Protein AF-A0A3Q9T028-F1 (afdb_monomer_lite)

Foldseek 3Di:
DVVVVVVVVVVVCVVVVVVPVPPPQAAPPNQQVAQALEEFEDAPLADDQVSVLVSSCVVRVVCVPFAKGWDDGADSFKTWIDGPVHDDIDIHTYHYDYDPPPPD

pLDDT: mean 86.06, std 13.26, range [45.25, 97.88]

Secondary structure (DSSP, 8-state):
-HHHHHHHHHHHHHHHHHHHTS----BHHHH----EEEEEEEGGG---HHHHHHHHHHH-GGGTTS-EEEES---SSEEEEEESSSBS-EEEEEEEEE------

Radius of gyration: 22.02 Å; chains: 1; bounding box: 56×23×68 Å

Structure (mmCIF, N/CA/C/O backbone):
data_AF-A0A3Q9T028-F1
#
_entry.id   AF-A0A3Q9T028-F1
#
loop_
_atom_site.group_PDB
_atom_site.id
_atom_site.type_symbol
_atom_site.label_atom_id
_atom_site.label_alt_id
_atom_site.label_comp_id
_atom_site.label_asym_id
_atom_site.label_entity_id
_atom_site.label_seq_id
_atom_site.pdbx_PDB_ins_code
_atom_site.Cartn_x
_atom_site.Cartn_y
_atom_site.Cartn_z
_atom_site.occupancy
_atom_site.B_iso_or_equiv
_atom_site.auth_seq_id
_atom_site.auth_comp_id
_atom_site.auth_asym_id
_atom_site.auth_atom_id
_atom_site.pdbx_PDB_model_num
ATOM 1 N N . SER A 1 1 ? 42.714 1.438 -37.678 1.00 78.50 1 SER A N 1
ATOM 2 C CA . SER A 1 1 ? 43.274 0.349 -36.847 1.00 78.50 1 SER A CA 1
ATOM 3 C C . SER A 1 1 ? 42.131 -0.443 -36.232 1.00 78.50 1 SER A C 1
ATOM 5 O O . SER A 1 1 ? 41.169 0.186 -35.801 1.00 78.50 1 SER A O 1
ATOM 7 N N . PHE A 1 2 ? 42.219 -1.778 -36.180 1.00 75.19 2 PHE A N 1
ATOM 8 C CA . PHE A 1 2 ? 41.211 -2.662 -35.561 1.00 75.19 2 PHE A CA 1
ATOM 9 C C . PHE A 1 2 ? 40.850 -2.253 -34.123 1.00 75.19 2 PHE A C 1
ATOM 11 O O . PHE A 1 2 ? 39.698 -2.365 -33.716 1.00 75.19 2 PHE A O 1
ATOM 18 N N . ILE A 1 3 ? 41.811 -1.673 -33.399 1.00 78.38 3 ILE A N 1
ATOM 19 C CA . ILE A 1 3 ? 41.628 -1.120 -32.055 1.00 78.38 3 ILE A CA 1
ATOM 20 C C . ILE A 1 3 ? 40.536 -0.037 -32.024 1.00 78.38 3 ILE A C 1
ATOM 22 O O . ILE A 1 3 ? 39.687 -0.038 -31.140 1.00 78.38 3 ILE A O 1
ATOM 26 N N . SER A 1 4 ? 40.505 0.859 -33.013 1.00 77.38 4 SER A N 1
ATOM 27 C CA . SER A 1 4 ? 39.515 1.942 -33.057 1.00 77.38 4 SER A CA 1
ATOM 28 C C . SER A 1 4 ? 38.100 1.416 -33.305 1.00 77.38 4 SER A C 1
ATOM 30 O O . SER A 1 4 ? 37.149 1.964 -32.759 1.00 77.38 4 SER A O 1
ATOM 32 N N . LEU A 1 5 ? 37.964 0.336 -34.079 1.00 82.50 5 LEU A N 1
ATOM 33 C CA . LEU A 1 5 ? 36.679 -0.306 -34.340 1.00 82.50 5 LEU A CA 1
ATOM 34 C C . LEU A 1 5 ? 36.139 -0.998 -33.076 1.00 82.50 5 LEU A C 1
ATOM 36 O O . LEU A 1 5 ? 34.963 -0.859 -32.755 1.00 82.50 5 LEU A O 1
ATOM 40 N N . ILE A 1 6 ? 37.015 -1.655 -32.307 1.00 84.44 6 ILE A N 1
ATOM 41 C CA . ILE A 1 6 ? 36.676 -2.240 -31.000 1.00 84.44 6 ILE A CA 1
ATOM 42 C C . ILE A 1 6 ? 36.198 -1.167 -30.016 1.00 84.44 6 ILE A C 1
ATOM 44 O O . ILE A 1 6 ? 35.201 -1.385 -29.337 1.00 84.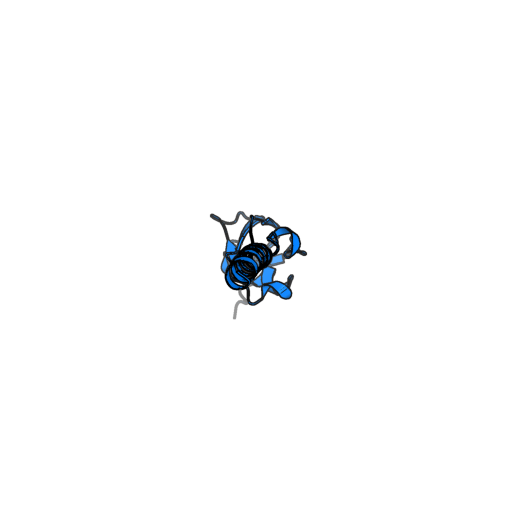44 6 ILE A O 1
ATOM 48 N N . PHE A 1 7 ? 36.847 0.001 -29.962 1.00 82.25 7 PHE A N 1
ATOM 49 C CA . PHE A 1 7 ? 36.417 1.090 -29.076 1.00 82.25 7 PHE A CA 1
ATOM 50 C C . PHE A 1 7 ? 35.029 1.636 -29.426 1.00 82.25 7 PHE A C 1
ATOM 52 O O . PHE A 1 7 ? 34.236 1.900 -28.524 1.00 82.25 7 PHE A O 1
ATOM 59 N N . VAL A 1 8 ? 34.708 1.754 -30.716 1.00 83.31 8 VAL A N 1
ATOM 60 C CA . VAL A 1 8 ? 33.371 2.171 -31.169 1.00 83.31 8 VAL A CA 1
ATOM 61 C C . VAL A 1 8 ? 32.317 1.143 -30.757 1.00 83.31 8 VAL A C 1
ATOM 63 O O . VAL A 1 8 ? 31.285 1.512 -30.198 1.00 83.31 8 VAL A O 1
ATOM 66 N N . PHE A 1 9 ? 32.593 -0.149 -30.955 1.00 83.44 9 PHE A N 1
ATOM 67 C CA . PHE A 1 9 ? 31.684 -1.206 -30.517 1.00 83.44 9 PHE A CA 1
ATOM 68 C C . PHE A 1 9 ? 31.540 -1.249 -28.994 1.00 83.44 9 PHE A C 1
ATOM 70 O O . PHE A 1 9 ? 30.422 -1.312 -28.497 1.00 83.44 9 PHE A O 1
ATOM 77 N N . MET A 1 10 ? 32.635 -1.144 -28.240 1.00 84.50 10 MET A N 1
ATOM 78 C CA . MET A 1 10 ? 32.608 -1.137 -26.775 1.00 84.50 10 MET A CA 1
ATOM 79 C C . MET A 1 10 ? 31.793 0.039 -26.229 1.00 84.50 10 MET A C 1
ATOM 81 O O . MET A 1 10 ? 31.016 -0.142 -25.297 1.00 84.50 10 MET A O 1
ATOM 85 N N . PHE A 1 11 ? 31.911 1.224 -26.834 1.00 82.94 11 PHE A N 1
ATOM 86 C CA . PHE A 1 11 ? 31.106 2.387 -26.466 1.00 82.94 11 PHE A CA 1
ATOM 87 C C . PHE A 1 11 ? 29.616 2.177 -26.769 1.00 82.94 11 PHE A C 1
ATOM 89 O O . PHE A 1 11 ? 28.770 2.500 -25.936 1.00 82.94 11 PHE A O 1
ATOM 96 N N . LEU A 1 12 ? 29.278 1.590 -27.922 1.00 77.38 12 LEU A N 1
ATOM 97 C CA . LEU A 1 12 ? 27.894 1.253 -28.270 1.00 77.38 12 LEU A CA 1
ATOM 98 C C . LEU A 1 12 ? 27.302 0.216 -27.306 1.00 77.38 12 LEU A C 1
ATOM 100 O O . LEU A 1 12 ? 26.201 0.423 -26.800 1.00 77.38 12 LEU A O 1
ATOM 104 N N . PHE A 1 13 ? 28.042 -0.849 -26.988 1.00 76.75 13 PHE A N 1
ATOM 105 C CA . PHE A 1 13 ? 27.608 -1.852 -26.014 1.00 76.75 13 PHE A CA 1
ATOM 106 C C . PHE A 1 13 ? 27.487 -1.272 -24.606 1.00 76.75 13 PHE A C 1
ATOM 108 O O . PHE A 1 13 ? 26.532 -1.602 -23.918 1.00 76.75 13 PHE A O 1
ATOM 115 N N . LEU A 1 14 ? 28.384 -0.375 -24.187 1.00 70.06 14 LEU A N 1
ATOM 116 C CA . LEU A 1 14 ? 28.300 0.275 -22.879 1.00 70.06 14 LEU A CA 1
ATOM 117 C C . LEU A 1 14 ? 27.067 1.185 -22.773 1.00 70.06 14 LEU A C 1
ATOM 119 O O . LEU A 1 14 ? 26.392 1.157 -21.750 1.00 70.06 14 LEU A O 1
ATOM 123 N N . ASN A 1 15 ? 26.725 1.931 -23.831 1.00 68.94 15 ASN A N 1
ATOM 124 C CA . ASN A 1 15 ? 25.504 2.744 -23.871 1.00 68.94 15 ASN A CA 1
ATOM 125 C C . ASN A 1 15 ? 24.237 1.877 -23.895 1.00 68.94 15 ASN A C 1
ATOM 127 O O . ASN A 1 15 ? 23.321 2.119 -23.116 1.00 68.94 15 ASN A O 1
ATOM 131 N N . VAL A 1 16 ? 24.186 0.841 -24.739 1.00 67.56 16 VAL A N 1
ATOM 132 C CA . VAL A 1 16 ? 23.042 -0.087 -24.806 1.00 67.56 16 VAL A CA 1
ATOM 133 C C . VAL A 1 16 ? 22.866 -0.845 -23.485 1.00 67.56 16 VAL A C 1
ATOM 135 O O . VAL A 1 16 ? 21.747 -0.964 -22.994 1.00 67.56 16 VAL A O 1
ATOM 138 N N . PHE A 1 17 ? 23.963 -1.282 -22.861 1.00 64.94 17 PHE A N 1
ATOM 139 C CA . PHE A 1 17 ? 23.954 -1.930 -21.550 1.00 64.94 17 PHE A CA 1
ATOM 140 C C . PHE A 1 17 ? 23.496 -0.971 -20.440 1.00 64.94 17 PHE A C 1
ATOM 142 O O . PHE A 1 17 ? 22.664 -1.335 -19.610 1.00 64.94 17 PHE A O 1
ATOM 149 N N . TYR A 1 18 ? 23.963 0.281 -20.451 1.00 60.81 18 TYR A N 1
ATOM 150 C CA . TYR A 1 18 ? 23.510 1.311 -19.512 1.00 60.81 18 TYR A CA 1
ATOM 151 C C . TYR A 1 18 ? 22.008 1.605 -19.661 1.00 60.81 18 TYR A C 1
ATOM 153 O O . TYR A 1 18 ? 21.308 1.740 -18.661 1.00 60.81 18 TYR A O 1
ATOM 161 N N . LEU A 1 19 ? 21.486 1.609 -20.893 1.00 58.25 19 LEU A N 1
ATOM 162 C CA . LEU A 1 19 ? 20.054 1.760 -21.169 1.00 58.25 19 LEU A CA 1
ATOM 163 C C . LEU A 1 19 ? 19.229 0.563 -20.668 1.00 58.25 19 LEU A C 1
ATOM 165 O O . LEU A 1 19 ? 18.145 0.773 -20.139 1.00 58.25 19 LEU A O 1
ATOM 169 N N . T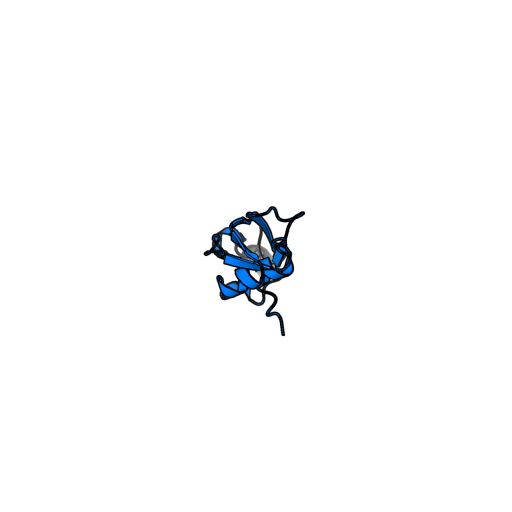HR A 1 20 ? 19.735 -0.674 -20.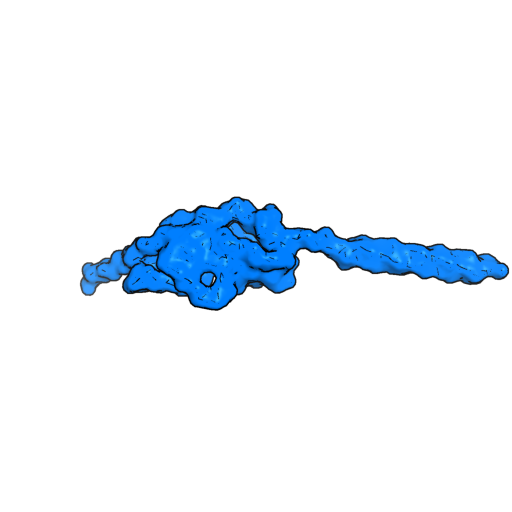754 1.00 53.19 20 THR A N 1
ATOM 170 C CA . THR A 1 20 ? 19.056 -1.849 -20.160 1.00 53.19 20 THR A CA 1
ATOM 171 C C . THR A 1 20 ? 19.072 -1.859 -18.628 1.00 53.19 20 THR A C 1
ATOM 173 O O . THR A 1 20 ? 18.210 -2.477 -18.010 1.00 53.19 20 THR A O 1
ATOM 176 N N . GLN A 1 21 ? 20.023 -1.150 -18.009 1.00 53.44 21 GLN A N 1
ATOM 177 C CA . GLN A 1 21 ? 20.108 -0.954 -16.557 1.00 53.44 21 GLN A CA 1
ATOM 178 C C . GLN A 1 21 ? 19.206 0.177 -16.051 1.00 53.44 21 GLN A C 1
ATOM 180 O O . GLN A 1 21 ? 18.997 0.287 -14.838 1.00 53.44 21 GLN A O 1
ATOM 185 N N . ILE A 1 22 ? 18.622 0.982 -16.949 1.00 55.25 22 ILE A N 1
ATOM 186 C CA . ILE A 1 22 ? 17.383 1.696 -16.645 1.00 55.25 22 ILE A CA 1
ATOM 187 C C . ILE A 1 22 ? 16.348 0.591 -16.437 1.00 55.25 22 ILE A C 1
ATOM 189 O O . ILE A 1 22 ? 15.676 0.165 -17.374 1.00 55.25 22 ILE A O 1
ATOM 193 N N . LYS A 1 23 ? 16.292 0.065 -15.203 1.00 53.53 23 LYS A N 1
ATOM 194 C CA . LYS A 1 23 ? 15.209 -0.776 -14.694 1.00 53.53 23 LYS A CA 1
ATOM 195 C C . LYS A 1 23 ? 13.933 -0.299 -15.363 1.00 53.53 23 LYS A C 1
ATOM 197 O O . LYS A 1 23 ? 13.663 0.901 -15.312 1.00 53.53 23 LYS A O 1
ATOM 202 N N . ALA A 1 24 ? 13.159 -1.207 -15.953 1.00 58.12 24 ALA A N 1
ATOM 203 C CA . ALA A 1 24 ? 11.774 -0.908 -16.282 1.00 58.12 24 ALA A CA 1
ATOM 204 C C . ALA A 1 24 ? 11.182 -0.173 -15.071 1.00 58.12 24 ALA A C 1
ATOM 206 O O . ALA A 1 24 ? 11.156 -0.733 -13.972 1.00 58.12 24 ALA A O 1
ATOM 207 N N . ILE A 1 25 ? 10.874 1.119 -15.236 1.00 67.81 25 ILE A N 1
ATOM 208 C CA . ILE A 1 25 ? 10.422 1.970 -14.139 1.00 67.81 25 ILE A CA 1
ATOM 209 C C . ILE A 1 25 ? 9.026 1.471 -13.806 1.00 67.81 25 ILE A C 1
ATOM 211 O O . ILE A 1 25 ? 8.043 1.873 -14.420 1.00 67.81 25 ILE A O 1
ATOM 215 N N . GLN A 1 26 ? 8.960 0.510 -12.896 1.00 85.88 26 GLN A N 1
ATOM 216 C CA . GLN A 1 26 ? 7.708 -0.077 -12.484 1.00 85.88 26 GLN A CA 1
ATOM 217 C C . GLN A 1 26 ? 7.067 0.883 -11.493 1.00 85.88 26 GLN A C 1
ATOM 219 O O . GLN A 1 26 ? 7.694 1.294 -10.507 1.00 85.88 26 GLN A O 1
ATOM 224 N N . THR A 1 27 ? 5.836 1.292 -11.785 1.00 92.00 27 THR A N 1
ATOM 225 C CA . THR A 1 27 ? 5.126 2.197 -10.893 1.00 92.00 27 THR A CA 1
ATOM 226 C C . THR A 1 27 ? 4.520 1.398 -9.751 1.00 92.00 27 THR A C 1
ATOM 228 O O . THR A 1 27 ? 4.129 0.240 -9.914 1.00 92.00 27 THR A O 1
ATOM 231 N N . LEU A 1 28 ? 4.395 2.017 -8.578 1.00 94.19 28 LEU A N 1
ATOM 232 C CA . LEU A 1 28 ? 3.757 1.369 -7.433 1.00 94.19 28 LEU A CA 1
ATOM 233 C C . LEU A 1 28 ? 2.307 0.963 -7.757 1.00 94.19 28 LEU A C 1
ATOM 235 O O . LEU A 1 28 ? 1.816 -0.023 -7.221 1.00 94.19 28 LEU A O 1
ATOM 239 N N . SER A 1 29 ? 1.632 1.686 -8.659 1.00 93.69 29 SER A N 1
ATOM 240 C CA . SER A 1 29 ? 0.266 1.364 -9.088 1.00 93.69 29 SER A CA 1
ATOM 241 C C . SER A 1 29 ? 0.173 0.075 -9.905 1.00 93.69 29 SER A C 1
ATOM 243 O O . SER A 1 29 ? -0.895 -0.537 -9.905 1.00 93.69 29 SER A O 1
ATOM 245 N N . ASP A 1 30 ? 1.252 -0.327 -10.581 1.00 92.69 30 ASP A N 1
ATOM 246 C CA . ASP A 1 30 ? 1.281 -1.552 -11.389 1.00 92.69 30 ASP A CA 1
ATOM 247 C C . ASP A 1 30 ? 1.445 -2.802 -10.516 1.00 92.69 30 ASP A C 1
ATOM 249 O O . ASP A 1 30 ? 0.950 -3.870 -10.860 1.00 92.69 30 ASP A O 1
ATOM 253 N N . VAL A 1 31 ? 2.128 -2.670 -9.374 1.00 93.12 31 VAL A N 1
ATOM 254 C CA . VAL A 1 31 ? 2.414 -3.789 -8.457 1.00 93.12 31 VAL A CA 1
ATOM 255 C C . VAL A 1 31 ? 1.455 -3.859 -7.271 1.00 93.12 31 VAL A C 1
ATOM 257 O O . VAL A 1 31 ? 1.176 -4.943 -6.761 1.00 93.12 31 VAL A O 1
ATOM 260 N N . LEU A 1 32 ? 0.913 -2.721 -6.828 1.00 95.00 32 LEU A N 1
ATOM 261 C CA . LEU A 1 32 ? -0.094 -2.654 -5.771 1.00 95.00 32 LEU A CA 1
ATOM 262 C C . LEU A 1 32 ? -1.472 -2.917 -6.388 1.00 95.00 32 LEU A C 1
ATOM 264 O O . LEU A 1 32 ? -2.248 -2.001 -6.673 1.00 95.00 32 LEU A O 1
ATOM 268 N N . SER A 1 33 ? -1.747 -4.201 -6.608 1.00 94.12 33 SER A N 1
ATOM 269 C CA . SER A 1 33 ? -2.970 -4.682 -7.255 1.00 94.12 33 SER A CA 1
ATOM 270 C C . SER A 1 33 ? -4.210 -4.431 -6.392 1.00 94.12 33 SER A C 1
ATOM 272 O O . SER A 1 33 ? -5.210 -3.893 -6.866 1.00 94.12 33 SER A O 1
ATOM 274 N N . THR A 1 34 ? -4.134 -4.760 -5.101 1.00 95.88 34 THR A N 1
ATOM 275 C CA . THR A 1 34 ? -5.246 -4.617 -4.154 1.00 95.88 34 THR A CA 1
ATOM 276 C C . THR A 1 34 ? -5.121 -3.306 -3.385 1.00 95.88 34 THR A C 1
ATOM 278 O O . THR A 1 34 ? -4.349 -3.211 -2.428 1.00 95.88 34 THR A O 1
ATOM 281 N N . LYS A 1 35 ? -5.893 -2.299 -3.809 1.00 96.31 35 LYS A N 1
ATOM 282 C CA . LYS A 1 35 ? -5.955 -0.952 -3.200 1.00 96.31 35 LYS A CA 1
ATOM 283 C C . LYS A 1 35 ? -7.014 -0.840 -2.104 1.00 96.31 35 LYS A C 1
ATOM 285 O O . LYS A 1 35 ? -6.883 -0.011 -1.208 1.00 96.31 35 LYS A O 1
ATOM 290 N N . GLU A 1 36 ? -8.039 -1.681 -2.172 1.00 96.81 36 GLU A N 1
ATOM 291 C CA . GLU A 1 36 ? -9.066 -1.809 -1.143 1.00 96.81 36 GLU A CA 1
ATOM 292 C C . GLU A 1 36 ? -8.582 -2.810 -0.092 1.00 96.81 36 GLU A C 1
ATOM 294 O O . GLU A 1 36 ? -8.580 -4.022 -0.305 1.00 96.81 36 GLU A O 1
ATOM 299 N N . LEU A 1 37 ? -8.112 -2.302 1.044 1.00 95.44 37 LEU A N 1
ATOM 300 C CA . LEU A 1 37 ? -7.498 -3.123 2.091 1.00 95.44 37 LEU A CA 1
ATOM 301 C C . LEU A 1 37 ? -8.539 -3.839 2.957 1.00 95.44 37 LEU A C 1
ATOM 303 O O . LEU A 1 37 ? -8.198 -4.764 3.695 1.00 95.44 37 LEU A O 1
ATOM 307 N N . GLY A 1 38 ? -9.806 -3.439 2.829 1.00 94.06 38 GLY A N 1
ATOM 308 C CA . GLY A 1 38 ? -10.910 -3.938 3.629 1.00 94.06 38 GLY A CA 1
ATOM 309 C C . GLY A 1 38 ? -10.861 -3.386 5.048 1.00 94.06 38 GLY A C 1
ATOM 310 O O . GLY A 1 38 ? -10.564 -2.211 5.265 1.00 94.06 38 GLY A O 1
ATOM 311 N N . GLU A 1 39 ? -11.188 -4.240 6.005 1.00 93.62 39 GLU A N 1
ATOM 312 C CA . GLU A 1 39 ? -11.307 -3.865 7.405 1.00 93.62 39 GLU A CA 1
ATOM 313 C C . GLU A 1 39 ? -9.966 -3.959 8.136 1.00 93.62 39 GLU A C 1
ATOM 315 O O . GLU A 1 39 ? -9.314 -5.003 8.126 1.00 93.62 39 GLU A O 1
ATOM 320 N N . ILE A 1 40 ? -9.585 -2.877 8.815 1.00 93.12 40 ILE A N 1
ATOM 321 C CA . ILE A 1 40 ? -8.411 -2.813 9.681 1.00 93.12 40 ILE A CA 1
ATOM 322 C C . ILE A 1 40 ? -8.879 -2.668 11.125 1.00 93.12 40 ILE A C 1
ATOM 324 O O . ILE A 1 40 ? -9.519 -1.688 11.507 1.00 93.12 40 ILE A O 1
ATOM 328 N N . THR A 1 41 ? -8.537 -3.652 11.949 1.00 90.19 41 THR A N 1
ATOM 329 C CA . THR A 1 41 ? -8.775 -3.585 13.389 1.00 90.19 41 THR A CA 1
ATOM 330 C C . THR A 1 41 ? -7.708 -2.717 14.046 1.00 90.19 41 THR A C 1
ATOM 332 O O . THR A 1 41 ? -6.528 -3.063 13.994 1.00 90.19 41 THR A O 1
ATOM 335 N N . SER A 1 42 ? -8.117 -1.631 14.700 1.00 87.50 42 SER A N 1
ATOM 336 C CA . SER A 1 42 ? -7.204 -0.730 15.409 1.00 87.50 42 SER A CA 1
ATOM 337 C C . SER A 1 42 ? -7.782 -0.257 16.744 1.00 87.50 42 SER A C 1
ATOM 339 O O . SER A 1 42 ? -8.982 -0.375 17.005 1.00 87.50 42 SER A O 1
ATOM 341 N N . LYS A 1 43 ? -6.922 0.242 17.633 1.00 84.81 43 LYS A N 1
ATOM 342 C CA . LYS A 1 43 ? -7.358 0.810 18.917 1.00 84.81 43 LYS A CA 1
ATOM 343 C C . LYS A 1 43 ? -7.980 2.190 18.686 1.00 84.81 43 LYS A C 1
ATOM 345 O O . LYS A 1 43 ? -7.513 2.949 17.844 1.00 84.81 43 LYS A O 1
ATOM 350 N N . ASP A 1 44 ? -9.047 2.495 19.422 1.00 80.31 44 ASP A N 1
ATOM 351 C CA . ASP A 1 44 ? -9.683 3.822 19.441 1.00 80.31 44 ASP A CA 1
ATOM 352 C C . ASP A 1 44 ? -10.108 4.366 18.061 1.00 80.31 44 ASP A C 1
ATOM 354 O O . ASP A 1 44 ? -10.114 5.573 17.841 1.00 80.31 44 ASP A O 1
ATOM 358 N N . LEU A 1 45 ? -10.442 3.473 17.113 1.00 80.56 45 LEU A N 1
ATOM 359 C CA . LEU A 1 45 ? -10.792 3.801 15.717 1.00 80.56 45 LEU A CA 1
ATOM 360 C C . LEU A 1 45 ? -9.720 4.598 14.952 1.00 80.56 45 LEU A C 1
ATOM 362 O O . LEU A 1 45 ? -9.972 5.082 13.849 1.00 80.56 45 LEU A O 1
ATOM 366 N N . LYS A 1 46 ? -8.506 4.700 15.496 1.00 85.88 46 LYS A N 1
ATOM 367 C CA . LYS A 1 46 ? -7.411 5.449 14.893 1.00 85.88 46 LYS A CA 1
ATOM 368 C C . LYS A 1 46 ? -6.373 4.487 14.345 1.00 85.88 46 LYS A C 1
ATOM 370 O O . LYS A 1 46 ? -5.492 4.034 15.067 1.00 85.88 46 LYS A O 1
ATOM 375 N N . VAL A 1 47 ? -6.467 4.221 13.047 1.00 90.50 47 VAL A N 1
ATOM 376 C CA . VAL A 1 47 ? -5.505 3.361 12.362 1.00 90.50 47 VAL A CA 1
ATOM 377 C C . VAL A 1 47 ? -4.095 3.960 12.386 1.00 90.50 47 VAL A C 1
ATOM 379 O O . VAL A 1 47 ? -3.892 5.162 12.191 1.00 90.50 47 VAL A O 1
ATOM 382 N N . THR A 1 48 ? -3.106 3.106 12.610 1.00 93.06 48 THR A N 1
ATOM 383 C CA . THR A 1 48 ? -1.685 3.456 12.549 1.00 93.06 48 THR A CA 1
ATOM 384 C C . THR A 1 48 ? -1.107 3.182 11.161 1.00 93.06 48 THR A C 1
ATOM 386 O O . THR A 1 48 ? -1.623 2.370 10.387 1.00 93.06 48 THR A O 1
ATOM 389 N N . LYS A 1 49 ? -0.001 3.851 10.823 1.00 95.19 49 LYS A N 1
ATOM 390 C CA . LYS A 1 49 ? 0.670 3.675 9.523 1.00 95.19 49 LYS A CA 1
ATOM 391 C C . LYS A 1 49 ? 1.161 2.235 9.352 1.00 95.19 49 LYS A C 1
ATOM 393 O O . LYS A 1 49 ? 1.071 1.668 8.265 1.00 95.19 49 LYS A O 1
ATOM 398 N N . GLU A 1 50 ? 1.618 1.633 10.442 1.00 94.25 50 GLU A N 1
ATOM 399 C CA . GLU A 1 50 ? 2.109 0.263 10.520 1.00 94.25 50 GLU A CA 1
ATOM 400 C C . GLU A 1 50 ? 0.991 -0.750 10.248 1.00 94.25 50 GLU A C 1
ATOM 402 O O . GLU A 1 50 ? 1.204 -1.711 9.508 1.00 94.25 50 GLU A O 1
ATOM 407 N N . GLU A 1 51 ? -0.212 -0.528 10.786 1.00 94.81 51 GLU A N 1
ATOM 408 C CA . GLU A 1 51 ? -1.377 -1.385 10.527 1.00 94.81 51 GLU A CA 1
ATOM 409 C C . GLU A 1 51 ? -1.787 -1.351 9.051 1.00 94.81 51 GLU A C 1
ATOM 411 O O . GLU A 1 51 ? -2.046 -2.405 8.467 1.00 94.81 51 GLU A O 1
ATOM 416 N N . ILE A 1 52 ? -1.760 -0.171 8.423 1.00 96.12 52 ILE A N 1
ATOM 417 C CA . ILE A 1 52 ? -2.037 -0.017 6.987 1.00 96.12 52 ILE A CA 1
ATOM 418 C C . ILE A 1 52 ? -0.983 -0.756 6.159 1.00 96.12 52 ILE A C 1
ATOM 420 O O . ILE A 1 52 ? -1.334 -1.541 5.279 1.00 96.12 52 ILE A O 1
ATOM 424 N N . ILE A 1 53 ? 0.309 -0.559 6.449 1.00 96.69 53 ILE A N 1
ATOM 425 C CA . ILE A 1 53 ? 1.404 -1.239 5.735 1.00 96.69 53 ILE A CA 1
ATOM 426 C C . ILE A 1 53 ? 1.296 -2.758 5.892 1.00 96.69 53 ILE A C 1
ATOM 428 O O . ILE A 1 53 ? 1.446 -3.488 4.909 1.00 96.69 53 ILE A O 1
ATOM 432 N N . ARG A 1 54 ? 0.992 -3.245 7.100 1.00 95.62 54 ARG A N 1
ATOM 433 C CA . ARG A 1 54 ? 0.758 -4.671 7.354 1.00 95.62 54 ARG A CA 1
ATOM 434 C C . ARG A 1 54 ? -0.378 -5.196 6.478 1.00 95.62 54 ARG A C 1
ATOM 436 O O . ARG A 1 54 ? -0.203 -6.227 5.834 1.00 95.62 54 ARG A O 1
ATOM 443 N N . GLN A 1 55 ? -1.495 -4.471 6.403 1.00 96.12 55 GLN A N 1
ATOM 444 C CA . GLN A 1 55 ? -2.644 -4.882 5.597 1.00 96.12 55 GLN A CA 1
ATOM 445 C C . GLN A 1 55 ? -2.332 -4.876 4.093 1.00 96.12 55 GLN A C 1
ATOM 447 O O . GLN A 1 55 ? -2.726 -5.804 3.385 1.00 96.12 55 GLN A O 1
ATOM 452 N N . ILE A 1 56 ? -1.568 -3.889 3.608 1.00 97.00 56 ILE A N 1
ATOM 453 C CA . ILE A 1 56 ? -1.093 -3.850 2.216 1.00 97.00 56 ILE A CA 1
ATOM 454 C C . ILE A 1 56 ? -0.259 -5.093 1.904 1.00 97.00 56 ILE A C 1
ATOM 456 O O . ILE A 1 56 ? -0.520 -5.747 0.897 1.00 97.00 56 ILE A O 1
ATOM 460 N N . LYS A 1 57 ? 0.704 -5.442 2.766 1.00 96.00 57 LYS A N 1
ATOM 461 C CA . LYS A 1 57 ? 1.589 -6.609 2.587 1.00 96.00 57 LYS A CA 1
ATOM 462 C C . LYS A 1 57 ? 0.853 -7.945 2.686 1.00 96.00 57 LYS A C 1
ATOM 464 O O . LYS A 1 57 ? 1.242 -8.914 2.040 1.00 96.00 57 LYS A O 1
ATOM 469 N N . GLU A 1 58 ? -0.212 -8.006 3.478 1.00 95.44 58 GLU A N 1
ATOM 470 C CA . GLU A 1 58 ? -1.078 -9.182 3.567 1.00 95.44 58 GLU A CA 1
ATOM 471 C C . GLU A 1 58 ? -1.880 -9.392 2.273 1.00 95.44 58 GLU A C 1
ATOM 473 O O . GLU A 1 58 ? -1.971 -10.514 1.778 1.00 95.44 58 GLU A O 1
ATOM 478 N N . LYS A 1 59 ? -2.417 -8.310 1.693 1.00 96.25 59 LYS A N 1
ATOM 479 C CA . LYS A 1 59 ? -3.237 -8.344 0.468 1.00 96.25 59 LYS A CA 1
ATOM 480 C C . LYS A 1 59 ? -2.426 -8.351 -0.832 1.00 96.25 59 LYS A C 1
ATOM 482 O O . LYS A 1 59 ? -2.955 -8.729 -1.872 1.00 96.25 59 LYS A O 1
ATOM 487 N N . ASN A 1 60 ? -1.164 -7.935 -0.781 1.00 95.75 60 ASN A N 1
ATOM 488 C CA . ASN A 1 60 ? -0.256 -7.851 -1.923 1.00 95.75 60 ASN A CA 1
ATOM 489 C C . ASN A 1 60 ? 1.050 -8.573 -1.563 1.00 95.75 60 ASN A C 1
ATOM 491 O O . ASN A 1 60 ? 2.021 -7.947 -1.136 1.00 95.75 60 ASN A O 1
ATOM 495 N N . SER A 1 61 ? 1.059 -9.904 -1.701 1.00 94.00 61 SER A N 1
ATOM 496 C CA . SER A 1 61 ? 2.181 -10.750 -1.257 1.00 94.00 61 SER A CA 1
ATOM 497 C C . SER A 1 61 ? 3.522 -10.377 -1.895 1.00 94.00 61 SER A C 1
ATOM 499 O O . SER A 1 61 ? 4.550 -10.484 -1.231 1.00 94.00 61 SER A O 1
ATOM 501 N N . ASP A 1 62 ? 3.508 -9.862 -3.124 1.00 91.94 62 ASP A N 1
ATOM 502 C CA . ASP A 1 62 ? 4.707 -9.424 -3.853 1.00 91.94 62 ASP A CA 1
ATOM 503 C C . ASP A 1 62 ? 5.391 -8.201 -3.213 1.00 91.94 62 ASP A C 1
ATOM 505 O O . ASP A 1 62 ? 6.554 -7.902 -3.490 1.00 91.94 62 ASP A O 1
ATOM 509 N N . LEU A 1 63 ? 4.686 -7.501 -2.315 1.00 94.12 63 LEU A N 1
ATOM 510 C CA . LEU A 1 63 ? 5.181 -6.327 -1.598 1.00 94.12 63 LEU A CA 1
ATOM 511 C C . LEU A 1 63 ? 5.656 -6.637 -0.167 1.00 94.12 63 LEU A C 1
ATOM 513 O O . LEU A 1 63 ? 6.079 -5.717 0.538 1.00 94.12 63 LEU A O 1
ATOM 517 N N . LYS A 1 64 ? 5.607 -7.899 0.293 1.00 93.62 64 LYS A N 1
ATOM 518 C CA . LYS A 1 64 ? 5.949 -8.281 1.683 1.00 93.62 64 LYS A CA 1
ATOM 519 C C . LYS A 1 64 ? 7.340 -7.813 2.112 1.00 93.62 64 LYS A C 1
ATOM 521 O O . LYS A 1 64 ? 7.476 -7.227 3.188 1.00 93.62 64 LYS A O 1
ATOM 526 N N . ASP A 1 65 ? 8.325 -7.965 1.236 1.00 92.31 65 ASP A N 1
ATOM 527 C CA . ASP A 1 65 ? 9.723 -7.606 1.512 1.00 92.31 65 ASP A CA 1
ATOM 528 C C . ASP A 1 65 ? 10.093 -6.198 1.026 1.00 92.31 65 ASP A C 1
ATOM 530 O O . ASP A 1 65 ? 11.252 -5.797 1.087 1.00 92.31 65 ASP A O 1
ATOM 534 N N . LYS A 1 66 ? 9.116 -5.430 0.527 1.00 92.94 66 LYS A N 1
ATOM 535 C CA . LYS A 1 66 ? 9.338 -4.078 0.005 1.00 92.94 66 LYS A CA 1
ATOM 536 C C . LYS A 1 66 ? 9.246 -3.034 1.103 1.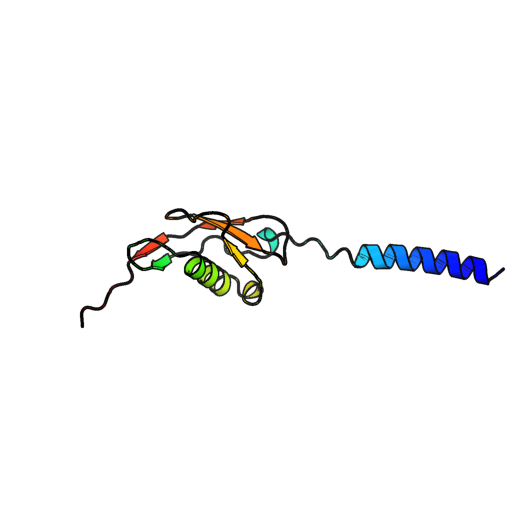00 92.94 66 LYS A C 1
ATOM 538 O O . LYS A 1 66 ? 8.489 -3.189 2.077 1.00 92.94 66 LYS A O 1
ATOM 543 N N . ASN A 1 67 ? 10.009 -1.956 0.931 1.00 93.62 67 ASN A N 1
ATOM 544 C CA . ASN A 1 67 ? 9.941 -0.820 1.836 1.00 93.62 67 ASN A CA 1
ATOM 545 C C . ASN A 1 67 ? 8.762 0.073 1.434 1.00 93.62 67 ASN A C 1
ATOM 547 O O . ASN A 1 67 ? 8.826 0.782 0.428 1.00 93.62 67 ASN A O 1
ATOM 551 N N . LEU A 1 68 ? 7.672 0.011 2.200 1.00 96.50 68 LEU A N 1
ATOM 552 C CA . LEU A 1 68 ? 6.472 0.819 1.988 1.00 96.50 68 LEU A CA 1
ATOM 553 C C . LEU A 1 68 ? 6.386 1.898 3.064 1.00 96.50 68 LEU A C 1
ATOM 555 O O . LEU A 1 68 ? 6.654 1.634 4.234 1.00 96.50 68 LEU A O 1
ATOM 559 N N . GLN A 1 69 ? 5.968 3.097 2.673 1.00 96.94 69 GLN A N 1
ATOM 560 C CA . GLN A 1 69 ? 5.829 4.243 3.566 1.00 96.94 69 GLN A CA 1
ATOM 561 C C . GLN A 1 69 ? 4.480 4.921 3.329 1.00 96.94 69 GLN A C 1
ATOM 563 O O . GLN A 1 69 ? 4.076 5.126 2.182 1.00 96.94 69 GLN A O 1
ATOM 568 N N . ILE A 1 70 ? 3.804 5.315 4.410 1.00 97.19 70 ILE A N 1
ATOM 569 C CA . ILE A 1 70 ? 2.618 6.171 4.327 1.00 97.19 70 ILE A CA 1
ATOM 570 C C . ILE A 1 70 ? 3.066 7.628 4.203 1.00 97.19 70 ILE A C 1
ATOM 572 O O . ILE A 1 70 ? 3.895 8.108 4.977 1.00 97.19 70 ILE A O 1
ATOM 576 N N . VAL A 1 71 ? 2.524 8.329 3.213 1.00 95.94 71 VAL A N 1
ATOM 577 C CA . VAL A 1 71 ? 2.772 9.749 2.971 1.00 95.94 71 VAL A CA 1
ATOM 578 C C . VAL A 1 71 ? 1.801 10.570 3.812 1.00 95.94 71 VAL A C 1
ATOM 580 O O . VAL A 1 71 ? 0.589 10.402 3.704 1.00 95.94 71 VAL A O 1
ATOM 583 N N . GLY A 1 72 ? 2.337 11.473 4.636 1.00 93.00 72 GLY A N 1
ATOM 584 C CA . GLY A 1 72 ? 1.531 12.302 5.533 1.00 93.00 72 GLY A CA 1
ATOM 585 C C . GLY A 1 72 ? 0.853 11.498 6.644 1.00 93.00 72 GLY A C 1
ATOM 586 O O . GLY A 1 72 ? 1.358 10.454 7.067 1.00 93.00 72 GLY A O 1
ATOM 587 N N . GLU A 1 73 ? -0.275 12.012 7.131 1.00 91.75 73 GLU A N 1
ATOM 588 C CA . GLU A 1 73 ? -1.140 11.314 8.083 1.00 91.75 73 GLU A CA 1
ATOM 589 C C . GLU A 1 73 ? -2.286 10.612 7.342 1.00 91.75 73 GLU A C 1
ATOM 591 O O . GLU A 1 73 ? -2.927 11.235 6.489 1.00 91.75 73 GLU A O 1
ATOM 596 N N . PRO A 1 74 ? -2.558 9.328 7.636 1.00 90.56 74 PRO A N 1
ATOM 597 C CA . PRO A 1 74 ? -3.720 8.649 7.088 1.00 90.56 74 PRO A CA 1
ATOM 598 C C . PRO A 1 74 ? -5.008 9.304 7.598 1.00 90.56 74 PRO A C 1
ATOM 600 O O . PRO A 1 74 ? -5.102 9.758 8.738 1.00 90.56 74 PRO A O 1
ATOM 603 N N . THR A 1 75 ? -6.015 9.331 6.735 1.00 88.94 75 THR A N 1
ATOM 604 C CA . THR A 1 75 ? -7.385 9.697 7.118 1.00 88.94 75 THR A CA 1
ATOM 605 C C . THR A 1 75 ? -8.106 8.481 7.704 1.00 88.94 75 THR A C 1
ATOM 607 O O . THR A 1 75 ? -7.574 7.373 7.689 1.00 88.94 75 THR A O 1
ATOM 610 N N . GLU A 1 76 ? -9.348 8.657 8.157 1.00 86.69 76 GLU A N 1
ATOM 611 C CA . GLU A 1 76 ? -10.159 7.569 8.726 1.00 86.69 76 GLU A CA 1
ATOM 612 C C . GLU A 1 76 ? -10.373 6.379 7.775 1.00 86.69 76 GLU A C 1
ATOM 614 O O . GLU A 1 76 ? -10.582 5.264 8.238 1.00 86.69 76 GLU A O 1
ATOM 619 N N . THR A 1 77 ? -10.331 6.591 6.454 1.00 92.69 77 THR A N 1
ATOM 620 C CA . THR A 1 77 ? -10.643 5.541 5.460 1.00 92.69 77 THR A CA 1
ATOM 621 C C . THR A 1 77 ? -9.684 5.479 4.277 1.00 92.69 77 THR A C 1
ATOM 623 O O . THR A 1 77 ? -9.863 4.662 3.371 1.00 92.69 77 THR A O 1
ATOM 626 N N . LYS A 1 78 ? -8.681 6.361 4.225 1.00 95.44 78 LYS A N 1
ATOM 627 C CA . LYS A 1 78 ? -7.744 6.456 3.100 1.00 95.44 78 LYS A CA 1
ATOM 628 C C . LYS A 1 78 ? -6.338 6.774 3.561 1.00 95.44 78 LYS A C 1
ATOM 630 O O . LYS A 1 78 ? -6.146 7.571 4.481 1.00 95.44 78 LYS A O 1
ATOM 635 N N . ALA A 1 79 ? -5.366 6.240 2.836 1.00 97.12 79 ALA A N 1
ATOM 636 C CA . ALA A 1 79 ? -3.967 6.601 2.986 1.00 97.12 79 ALA A CA 1
ATOM 637 C C . ALA A 1 79 ? -3.265 6.652 1.632 1.00 97.12 79 ALA A C 1
ATOM 639 O O . ALA A 1 79 ? -3.649 5.959 0.689 1.00 97.12 79 ALA A O 1
ATOM 640 N N . THR A 1 80 ? -2.214 7.460 1.554 1.00 97.88 80 THR A N 1
ATOM 641 C CA . THR A 1 80 ? -1.334 7.521 0.389 1.00 97.88 80 THR A CA 1
ATOM 642 C C . THR A 1 80 ? -0.057 6.757 0.702 1.00 97.88 80 THR A C 1
ATOM 644 O O . THR A 1 80 ? 0.557 6.961 1.747 1.00 97.88 80 THR A O 1
ATOM 647 N N . VAL A 1 81 ? 0.339 5.861 -0.193 1.00 97.50 81 VAL A N 1
ATOM 648 C CA . VAL A 1 81 ? 1.472 4.950 -0.025 1.00 97.50 81 VAL A CA 1
ATOM 649 C C . VAL A 1 81 ? 2.520 5.268 -1.079 1.00 97.50 81 VAL A C 1
ATOM 651 O O . VAL A 1 81 ? 2.189 5.497 -2.244 1.00 97.50 81 VAL A O 1
ATOM 654 N N . LYS A 1 82 ? 3.787 5.243 -0.674 1.00 96.19 82 LYS A N 1
ATOM 655 C CA . LYS A 1 82 ? 4.950 5.280 -1.561 1.00 96.19 82 LYS A CA 1
ATOM 656 C C . LYS A 1 82 ? 5.919 4.148 -1.220 1.00 96.19 82 LYS A C 1
ATOM 658 O O . LYS A 1 82 ? 5.804 3.515 -0.169 1.00 96.19 82 LYS A O 1
ATOM 663 N N . SER A 1 83 ? 6.891 3.930 -2.092 1.00 94.12 83 SER A N 1
ATOM 664 C CA . SER A 1 83 ? 7.995 3.001 -1.874 1.00 94.12 83 SER A CA 1
ATOM 665 C C . SER A 1 83 ? 9.286 3.599 -2.417 1.00 94.12 83 SER A C 1
ATOM 667 O O . SER A 1 83 ? 9.235 4.418 -3.329 1.00 94.12 83 SER A O 1
ATOM 669 N N . ASP A 1 84 ? 10.427 3.186 -1.870 1.00 90.12 84 ASP A N 1
ATOM 670 C CA . ASP A 1 84 ? 11.734 3.526 -2.447 1.00 90.12 84 ASP A CA 1
ATOM 671 C C . ASP A 1 84 ? 12.095 2.578 -3.610 1.00 90.12 84 ASP A C 1
ATOM 673 O O . ASP A 1 84 ? 12.939 2.900 -4.443 1.00 90.12 84 ASP A O 1
ATOM 677 N N . ASP A 1 85 ? 11.432 1.415 -3.687 1.00 89.81 85 ASP A N 1
ATOM 678 C CA . ASP A 1 85 ? 11.647 0.395 -4.719 1.00 89.81 85 ASP A CA 1
ATOM 679 C C . ASP A 1 85 ? 10.902 0.697 -6.034 1.00 89.81 85 ASP A C 1
ATOM 681 O O . ASP A 1 85 ? 11.260 0.154 -7.083 1.00 89.81 85 ASP A O 1
ATOM 685 N N . TYR A 1 86 ? 9.871 1.548 -5.978 1.00 91.25 86 TYR A N 1
ATOM 686 C CA . TYR A 1 86 ? 8.944 1.843 -7.075 1.00 91.25 86 TYR A CA 1
ATOM 687 C C . TYR A 1 86 ? 8.714 3.343 -7.217 1.00 91.25 86 TYR A C 1
ATOM 689 O O . TYR A 1 86 ? 8.795 4.094 -6.249 1.00 91.25 86 TYR A O 1
ATOM 697 N N . THR A 1 87 ? 8.352 3.791 -8.417 1.00 91.56 87 THR A N 1
ATOM 698 C CA . THR A 1 87 ? 8.002 5.199 -8.637 1.00 91.56 87 THR A CA 1
ATOM 699 C C . THR A 1 87 ? 6.517 5.466 -8.400 1.00 91.56 87 THR A C 1
ATOM 701 O O . THR A 1 87 ? 5.665 4.580 -8.500 1.00 91.56 87 THR A O 1
ATOM 704 N N . GLY A 1 88 ? 6.194 6.727 -8.109 1.00 92.88 88 GLY A N 1
ATOM 705 C CA . GLY A 1 88 ? 4.820 7.184 -7.918 1.00 92.88 88 GLY A CA 1
ATOM 706 C C . GLY A 1 88 ? 4.268 6.943 -6.512 1.00 92.88 88 GLY A C 1
ATOM 707 O O . GLY A 1 88 ? 4.962 6.503 -5.597 1.00 92.88 88 GLY A O 1
ATOM 708 N N . GLN A 1 89 ? 2.998 7.300 -6.341 1.00 95.75 89 GLN A N 1
ATOM 709 C CA . GLN A 1 89 ? 2.253 7.142 -5.094 1.00 95.75 89 GLN A CA 1
ATOM 710 C C . GLN A 1 89 ? 0.883 6.553 -5.408 1.00 95.75 89 GLN A C 1
ATOM 712 O O . GLN A 1 89 ? 0.314 6.822 -6.467 1.00 95.75 89 GLN A O 1
ATOM 717 N N . VAL A 1 90 ? 0.351 5.758 -4.486 1.00 97.19 90 VAL A N 1
ATOM 718 C CA . VAL A 1 90 ? -0.932 5.074 -4.660 1.00 97.19 90 VAL A CA 1
ATOM 719 C C . VAL A 1 90 ? -1.817 5.347 -3.460 1.00 97.19 90 VAL A C 1
ATOM 721 O O . VAL A 1 90 ? -1.381 5.233 -2.318 1.00 97.19 90 VAL A O 1
ATOM 724 N N . ASN A 1 91 ? -3.076 5.682 -3.724 1.00 97.50 91 ASN A N 1
ATOM 725 C CA . ASN A 1 91 ? -4.084 5.779 -2.680 1.00 97.50 91 ASN A CA 1
ATOM 726 C C . ASN A 1 91 ? -4.695 4.405 -2.416 1.00 97.50 91 ASN A C 1
ATOM 728 O O . ASN A 1 91 ? -5.099 3.707 -3.347 1.00 97.50 91 ASN A O 1
ATOM 732 N N . VAL A 1 92 ? -4.787 4.058 -1.140 1.00 97.50 92 VAL A N 1
ATOM 733 C CA . VAL A 1 92 ? -5.457 2.857 -0.643 1.00 97.50 92 VAL A CA 1
ATOM 734 C C . VAL A 1 92 ? -6.652 3.259 0.209 1.00 97.50 92 VAL A C 1
ATOM 736 O O . VAL A 1 92 ? -6.668 4.345 0.798 1.00 97.50 92 VAL A O 1
ATOM 739 N N . THR A 1 93 ? -7.655 2.390 0.265 1.00 97.75 93 THR A N 1
ATOM 740 C CA . THR A 1 93 ? -8.891 2.602 1.022 1.00 97.75 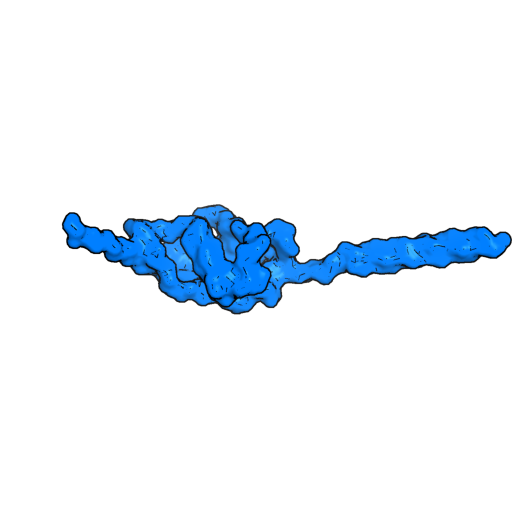93 THR A CA 1
ATOM 741 C C . THR A 1 93 ? -9.109 1.473 2.021 1.00 97.75 93 THR A C 1
ATOM 743 O O . THR A 1 93 ? -8.690 0.338 1.795 1.00 97.75 93 THR A O 1
ATOM 746 N N . PHE A 1 94 ? -9.742 1.782 3.148 1.00 95.88 94 PHE A N 1
ATOM 747 C CA . PHE A 1 94 ? -10.032 0.822 4.210 1.00 95.88 94 PHE A CA 1
ATOM 748 C C . PHE A 1 94 ? -11.186 1.306 5.091 1.00 95.88 94 PHE A C 1
ATOM 750 O O . PHE A 1 94 ? -11.581 2.472 5.052 1.00 95.88 94 PHE A O 1
ATOM 757 N N . THR A 1 95 ? -11.708 0.401 5.911 1.00 94.88 95 THR A N 1
ATOM 758 C CA . THR A 1 95 ? -12.600 0.713 7.030 1.00 94.88 95 THR A CA 1
ATOM 759 C C . THR A 1 95 ? -11.897 0.380 8.339 1.00 94.88 95 THR A C 1
ATOM 761 O O . THR A 1 95 ? -11.068 -0.528 8.386 1.00 94.88 95 THR A O 1
ATOM 764 N N . VAL A 1 96 ? -12.200 1.113 9.410 1.00 91.81 96 VAL A N 1
ATOM 765 C CA . VAL A 1 96 ? -11.612 0.849 10.728 1.00 91.81 96 VAL A CA 1
ATOM 766 C C . VAL A 1 96 ? -12.650 0.191 11.619 1.00 91.81 96 VAL A C 1
ATOM 768 O O . VAL A 1 96 ? -13.760 0.705 11.768 1.00 91.81 96 VAL A O 1
ATOM 771 N N . LYS A 1 97 ? -12.278 -0.930 12.241 1.00 89.88 97 LYS A N 1
ATOM 772 C CA . LYS A 1 97 ? -13.034 -1.495 13.359 1.00 89.88 97 LYS A CA 1
ATOM 773 C C . LYS A 1 97 ? -12.269 -1.345 14.667 1.00 89.88 97 LYS A C 1
ATOM 775 O O . LYS A 1 97 ? -11.044 -1.495 14.682 1.00 89.88 97 LYS A O 1
ATOM 780 N N . PRO A 1 98 ? -12.977 -1.071 15.773 1.00 84.19 98 PRO A N 1
ATOM 781 C CA . PRO A 1 98 ? -12.345 -0.999 17.072 1.00 84.19 98 PRO A CA 1
ATOM 782 C C . PRO A 1 98 ? -11.842 -2.393 17.445 1.00 84.19 98 PRO A C 1
ATOM 784 O O . PRO A 1 98 ? -12.551 -3.390 17.302 1.00 84.19 98 PRO A O 1
ATOM 787 N N . LYS A 1 99 ? -10.606 -2.468 17.929 1.00 81.75 99 LYS A N 1
ATOM 788 C CA . LYS A 1 99 ? -10.090 -3.679 18.554 1.00 81.75 99 LYS A CA 1
ATOM 789 C C . LYS A 1 99 ? -10.912 -3.924 19.809 1.00 81.75 99 LYS A C 1
ATOM 791 O O . LYS A 1 99 ? -10.807 -3.147 20.756 1.00 81.75 99 LYS A O 1
ATOM 796 N N . GLU A 1 100 ? -11.735 -4.970 19.807 1.00 73.31 100 GLU A N 1
ATOM 797 C CA . GLU A 1 100 ? -12.434 -5.383 21.018 1.00 73.31 100 GLU A CA 1
ATOM 798 C C . GLU A 1 100 ? -11.389 -5.629 22.107 1.00 73.31 100 GLU A C 1
ATOM 800 O O . GLU A 1 100 ? -10.537 -6.516 22.010 1.00 73.31 100 GLU A O 1
ATOM 805 N N . VAL A 1 101 ? -11.408 -4.779 23.130 1.00 62.34 101 VAL A N 1
ATOM 806 C CA . VAL A 1 101 ? -10.647 -5.019 24.344 1.00 62.34 101 VAL A CA 1
ATOM 807 C C . VAL A 1 101 ? -11.452 -6.069 25.089 1.00 62.34 101 VAL A C 1
ATOM 809 O O . VAL A 1 101 ? -12.442 -5.737 25.737 1.00 62.34 101 VAL A O 1
ATOM 812 N N . SER A 1 102 ? -11.087 -7.344 24.935 1.00 51.97 102 SER A N 1
ATOM 813 C CA . SER A 1 102 ? -11.633 -8.408 25.774 1.00 51.97 102 SER A CA 1
ATOM 814 C C . SER A 1 102 ? -11.456 -7.984 27.231 1.00 51.97 102 SER A C 1
ATOM 816 O O . SER A 1 102 ? -10.333 -7.888 27.725 1.00 51.97 102 SER A O 1
ATOM 818 N N . LYS A 1 103 ? -12.568 -7.653 27.891 1.00 49.78 103 LYS A N 1
ATOM 819 C CA . LYS A 1 103 ? -12.621 -7.411 29.330 1.00 49.78 103 LYS A CA 1
ATOM 820 C C . LYS A 1 103 ? -12.340 -8.765 29.987 1.00 49.78 103 LYS A C 1
ATOM 822 O O . LYS A 1 103 ? -13.209 -9.632 29.956 1.00 49.78 103 LYS A O 1
ATOM 827 N N . VAL A 1 104 ? -11.114 -8.960 30.465 1.00 45.25 104 VAL A N 1
ATOM 828 C CA . VAL A 1 104 ? -10.741 -10.077 31.347 1.00 45.25 104 VAL A CA 1
ATOM 829 C C . VAL A 1 104 ? -10.842 -9.589 32.780 1.00 45.25 104 VAL A C 1
ATOM 831 O O . VAL A 1 104 ? -10.362 -8.459 33.030 1.00 45.25 104 VAL A O 1
#

Organism: NCBI:txid1619660

Sequence (104 aa):
SFI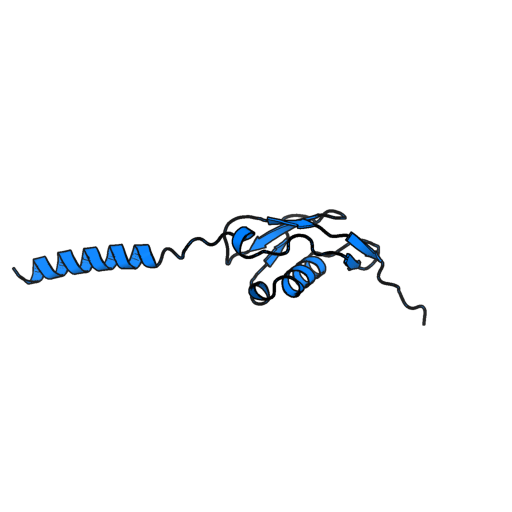SLIFVFMFLFLNVFYLTQIKAIQTLSDVLSTKELGEITSKDLKVTKEEIIRQIKEKNSDLKDKNLQIVGEPTETKATVKSDDYTGQVNVTFTVKPKEVSKV